Protein AF-A0A7J7DVL4-F1 (afdb_monomer)

InterPro domains:
  IPR050452 Metacaspase [PTHR48104] (16-126)

Structure (mmCIF, N/CA/C/O backbone):
data_AF-A0A7J7DVL4-F1
#
_entry.id   AF-A0A7J7DVL4-F1
#
loop_
_atom_site.group_PDB
_atom_site.id
_atom_site.type_symbol
_atom_site.label_atom_id
_atom_site.label_alt_id
_atom_site.label_comp_id
_atom_site.label_asym_id
_atom_site.label_entity_id
_atom_site.label_seq_id
_atom_site.pdbx_PDB_ins_code
_atom_site.Cartn_x
_atom_site.Cartn_y
_atom_site.Cartn_z
_atom_site.occupancy
_atom_site.B_iso_or_equiv
_atom_site.auth_seq_id
_atom_site.auth_comp_id
_atom_site.auth_asym_id
_atom_site.auth_atom_id
_atom_site.pdbx_PDB_model_num
ATOM 1 N N . MET A 1 1 ? 26.834 -5.535 -7.656 1.00 51.41 1 MET A N 1
ATOM 2 C CA . MET A 1 1 ? 27.498 -4.382 -8.316 1.00 51.41 1 MET A CA 1
ATOM 3 C C . MET A 1 1 ? 28.108 -4.717 -9.687 1.00 51.41 1 MET A C 1
ATOM 5 O O . MET A 1 1 ? 28.722 -3.837 -10.273 1.00 51.41 1 MET A O 1
ATOM 9 N N . GLN A 1 2 ? 27.963 -5.938 -10.223 1.00 58.03 2 GLN A N 1
ATOM 10 C CA . GLN A 1 2 ? 28.553 -6.296 -11.524 1.00 58.03 2 GLN A CA 1
ATOM 11 C C . GLN A 1 2 ? 27.709 -5.787 -12.709 1.00 58.03 2 GLN A C 1
ATOM 13 O O . GLN A 1 2 ? 28.266 -5.184 -13.613 1.00 58.03 2 GLN A O 1
ATOM 18 N N . HIS A 1 3 ? 26.380 -5.870 -12.601 1.00 52.59 3 HIS A N 1
ATOM 19 C CA . HIS A 1 3 ? 25.396 -5.450 -13.616 1.00 52.59 3 HIS A CA 1
ATOM 20 C C . HIS A 1 3 ? 25.418 -3.963 -14.019 1.00 52.59 3 HIS A C 1
ATOM 22 O O . HIS A 1 3 ? 24.944 -3.601 -15.085 1.00 52.59 3 HIS A O 1
ATOM 28 N N . LEU A 1 4 ? 25.943 -3.069 -13.171 1.00 57.97 4 LEU A N 1
ATOM 29 C CA . LEU A 1 4 ? 25.938 -1.624 -13.450 1.00 57.97 4 LEU A CA 1
ATOM 30 C C . LEU A 1 4 ? 27.107 -1.174 -14.340 1.00 57.97 4 LEU A C 1
ATOM 32 O O . LEU A 1 4 ? 27.091 -0.047 -14.825 1.00 57.97 4 LEU A O 1
ATOM 36 N N . ARG A 1 5 ? 28.130 -2.020 -14.539 1.00 60.25 5 ARG A N 1
ATOM 37 C CA . ARG A 1 5 ? 29.296 -1.675 -15.374 1.00 60.25 5 ARG A CA 1
ATOM 38 C C . ARG A 1 5 ? 28.949 -1.652 -16.862 1.00 60.25 5 ARG A C 1
ATOM 40 O O . ARG A 1 5 ? 29.523 -0.853 -17.591 1.00 60.25 5 ARG A O 1
ATOM 47 N N . ASP A 1 6 ? 27.963 -2.448 -17.260 1.00 59.56 6 ASP A N 1
ATOM 48 C CA . ASP A 1 6 ? 27.562 -2.643 -18.656 1.00 59.56 6 ASP A CA 1
ATOM 49 C C . ASP A 1 6 ? 26.717 -1.475 -19.204 1.00 59.56 6 ASP A C 1
ATOM 51 O O . ASP A 1 6 ? 26.459 -1.398 -20.397 1.00 59.56 6 ASP A O 1
ATOM 55 N N . ILE A 1 7 ? 26.321 -0.517 -18.353 1.00 62.56 7 ILE A N 1
ATOM 56 C CA . ILE A 1 7 ? 25.514 0.653 -18.748 1.00 62.56 7 ILE A CA 1
ATOM 57 C C . ILE A 1 7 ? 26.317 1.635 -19.618 1.00 62.56 7 ILE A C 1
ATOM 59 O O . ILE A 1 7 ? 25.741 2.325 -20.457 1.00 62.56 7 ILE A O 1
ATOM 63 N N . HIS A 1 8 ? 27.641 1.707 -19.440 1.00 61.03 8 HIS A N 1
ATOM 64 C CA . HIS A 1 8 ? 28.488 2.662 -20.164 1.00 61.03 8 HIS A CA 1
ATOM 65 C C . HIS A 1 8 ? 28.702 2.315 -21.644 1.00 61.03 8 HIS A C 1
ATOM 67 O O . HIS A 1 8 ? 29.002 3.218 -22.423 1.00 61.03 8 HIS A O 1
ATOM 73 N N . ASP A 1 9 ? 28.513 1.051 -22.030 1.00 61.00 9 ASP A N 1
ATOM 74 C CA . ASP A 1 9 ? 28.728 0.567 -23.400 1.00 61.00 9 ASP A CA 1
ATOM 75 C C . ASP A 1 9 ? 27.433 0.526 -24.233 1.00 61.00 9 ASP A C 1
ATOM 77 O O . ASP A 1 9 ? 27.435 0.057 -25.373 1.00 61.00 9 ASP A O 1
ATOM 81 N N . ILE A 1 10 ? 26.316 1.025 -23.690 1.00 61.03 10 ILE A N 1
ATOM 82 C CA . ILE A 1 10 ? 25.023 1.029 -24.379 1.00 61.03 10 ILE A CA 1
ATOM 83 C C . ILE A 1 10 ? 24.953 2.267 -25.282 1.00 61.03 10 ILE A C 1
ATOM 85 O O . ILE A 1 10 ? 24.947 3.392 -24.772 1.00 61.03 10 ILE A O 1
ATOM 89 N N . PRO A 1 11 ? 24.909 2.105 -26.619 1.00 57.47 11 PRO A N 1
ATOM 90 C CA . PRO A 1 11 ? 24.837 3.236 -27.531 1.00 57.47 11 PRO A CA 1
ATOM 91 C C . PRO A 1 11 ? 23.576 4.067 -27.267 1.00 57.47 11 PRO A C 1
ATOM 93 O O . PRO A 1 11 ? 22.480 3.537 -27.085 1.00 57.47 11 PRO A O 1
ATOM 96 N N . HIS A 1 12 ? 23.751 5.389 -27.247 1.00 58.06 12 HIS A N 1
ATOM 97 C CA . HIS A 1 12 ? 22.689 6.372 -27.043 1.00 58.06 12 HIS A CA 1
ATOM 98 C C . HIS A 1 12 ? 21.858 6.514 -28.332 1.00 58.06 12 HIS A C 1
ATOM 100 O O . HIS A 1 12 ? 21.975 7.497 -29.054 1.00 58.06 12 HIS A O 1
ATOM 106 N N . ASP A 1 13 ? 21.091 5.478 -28.669 1.00 58.50 13 ASP A N 1
ATOM 107 C CA . ASP A 1 13 ? 20.065 5.513 -29.715 1.00 58.50 13 ASP A CA 1
ATOM 108 C C . ASP A 1 13 ? 18.684 5.599 -29.041 1.00 58.50 13 ASP A C 1
ATOM 110 O O . ASP A 1 13 ? 18.382 4.848 -28.108 1.00 58.50 13 ASP A O 1
ATOM 114 N N . ASP A 1 14 ? 17.850 6.525 -29.519 1.00 52.56 14 ASP A N 1
ATOM 115 C CA . ASP A 1 14 ? 16.503 6.866 -29.036 1.00 52.56 14 ASP A CA 1
ATOM 116 C C . ASP A 1 14 ? 15.485 5.702 -29.092 1.00 52.56 14 ASP A C 1
ATOM 118 O O . ASP A 1 14 ? 14.324 5.857 -28.708 1.00 52.56 14 ASP A O 1
ATOM 122 N N . THR A 1 15 ? 15.884 4.518 -29.561 1.00 51.06 15 THR A N 1
ATOM 123 C CA . THR A 1 15 ? 14.990 3.374 -29.809 1.00 51.06 15 THR A CA 1
ATOM 124 C C . THR A 1 15 ? 15.015 2.270 -28.747 1.00 51.06 15 THR A C 1
ATOM 126 O O . THR A 1 15 ? 14.229 1.317 -28.827 1.00 51.06 15 THR A O 1
ATOM 129 N N . HIS A 1 16 ? 15.832 2.379 -27.697 1.00 58.84 16 HIS A N 1
ATOM 130 C CA . HIS A 1 16 ? 15.823 1.388 -26.618 1.00 58.84 16 HIS A CA 1
ATOM 131 C C . HIS A 1 16 ? 14.702 1.649 -25.600 1.00 58.84 16 HIS A C 1
ATOM 133 O O . HIS A 1 16 ? 14.860 2.353 -24.606 1.00 58.84 16 HIS A O 1
ATOM 139 N N . HIS A 1 17 ? 13.550 1.013 -25.836 1.00 77.69 17 HIS A N 1
ATOM 140 C CA . HIS A 1 17 ? 12.473 0.868 -24.854 1.00 77.69 17 HIS A CA 1
ATOM 141 C C . HIS A 1 17 ? 13.053 0.391 -23.509 1.00 77.69 17 HIS A C 1
ATOM 143 O O . HIS A 1 17 ? 13.774 -0.606 -23.480 1.00 77.69 17 HIS A O 1
ATOM 149 N N . ILE A 1 18 ? 12.718 1.063 -22.398 1.00 83.06 18 ILE A N 1
ATOM 150 C CA . ILE A 1 18 ? 13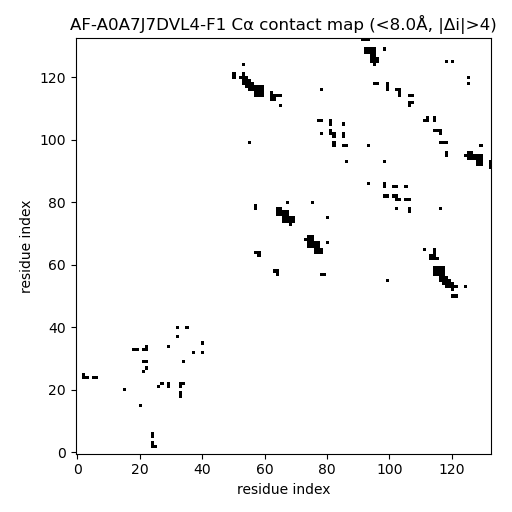.262 0.797 -21.047 1.00 83.06 18 ILE A CA 1
ATOM 151 C C . ILE A 1 18 ? 13.260 -0.693 -20.664 1.00 83.06 18 ILE A C 1
ATOM 153 O O . ILE A 1 18 ? 14.173 -1.164 -19.995 1.00 83.06 18 ILE A O 1
ATOM 157 N N . GLY A 1 19 ? 12.282 -1.464 -21.150 1.00 83.38 19 GLY A N 1
ATOM 158 C CA . GLY A 1 19 ? 12.239 -2.917 -20.963 1.00 83.38 19 GLY A CA 1
ATOM 159 C C . GLY A 1 19 ? 13.477 -3.651 -21.496 1.00 83.38 19 GLY A C 1
ATOM 160 O O . GLY A 1 19 ? 14.020 -4.494 -20.794 1.00 83.38 19 GLY A O 1
ATOM 161 N N . ASN A 1 20 ? 13.977 -3.289 -22.681 1.00 82.56 20 ASN A N 1
ATOM 162 C CA . ASN A 1 20 ? 15.160 -3.920 -23.280 1.00 82.56 20 ASN A CA 1
ATOM 163 C C . ASN A 1 20 ? 16.429 -3.603 -22.483 1.00 82.56 20 ASN A C 1
ATOM 165 O O . ASN A 1 20 ? 17.282 -4.470 -22.306 1.00 82.56 20 ASN A O 1
ATOM 169 N N . LEU A 1 21 ? 16.527 -2.376 -21.962 1.00 84.75 21 LEU A N 1
ATOM 170 C CA . LEU A 1 21 ? 17.628 -1.972 -21.093 1.00 84.75 21 LEU A CA 1
ATOM 171 C C . LEU A 1 21 ? 17.630 -2.780 -19.790 1.00 84.75 21 LEU A C 1
ATOM 173 O O . LEU A 1 21 ? 18.671 -3.281 -19.375 1.00 84.75 21 LEU A O 1
ATOM 177 N N . LEU A 1 22 ? 16.461 -2.950 -19.166 1.00 87.50 22 LEU A N 1
ATOM 178 C CA . LEU A 1 22 ? 16.329 -3.754 -17.950 1.00 87.50 22 LEU A CA 1
ATOM 179 C C . LEU A 1 22 ? 16.727 -5.216 -18.194 1.00 87.50 22 LEU A C 1
ATOM 181 O O . LEU A 1 22 ? 17.436 -5.792 -17.374 1.00 87.50 22 LEU A O 1
ATOM 185 N N . VAL A 1 23 ? 16.331 -5.801 -19.328 1.00 87.50 23 VAL A N 1
ATOM 186 C CA . VAL A 1 23 ? 16.741 -7.165 -19.704 1.00 87.50 23 VAL A CA 1
ATOM 187 C C . VAL A 1 23 ? 18.256 -7.252 -19.892 1.00 87.50 23 VAL A C 1
ATOM 189 O O . VAL A 1 23 ? 18.869 -8.197 -19.409 1.00 87.50 23 VAL A O 1
ATOM 192 N N . HIS A 1 24 ? 18.878 -6.267 -20.543 1.00 84.62 24 HIS A N 1
ATOM 193 C CA . HIS A 1 24 ? 20.327 -6.251 -20.742 1.00 84.62 24 HIS A CA 1
ATOM 194 C C . HIS A 1 24 ? 21.100 -6.176 -19.416 1.00 84.62 24 HIS A C 1
ATOM 196 O O . HIS A 1 24 ? 22.014 -6.964 -19.194 1.00 84.62 24 HIS A O 1
ATOM 202 N N . VAL A 1 25 ? 20.706 -5.265 -18.519 1.00 86.38 25 VAL A N 1
ATOM 203 C CA . VAL A 1 25 ? 21.388 -5.041 -17.232 1.00 86.38 25 VAL A CA 1
ATOM 204 C C . VAL A 1 25 ? 21.193 -6.220 -16.275 1.00 86.38 25 VAL A C 1
ATOM 206 O O . VAL A 1 25 ? 22.147 -6.684 -15.650 1.00 86.38 25 VAL A O 1
ATOM 209 N N . PHE A 1 26 ? 19.958 -6.707 -16.133 1.00 87.38 26 PHE A N 1
ATOM 210 C CA . PHE A 1 26 ? 19.615 -7.704 -15.113 1.00 87.38 26 PHE A CA 1
ATOM 211 C C . PHE A 1 26 ? 19.624 -9.149 -15.627 1.00 87.38 26 PHE A C 1
ATOM 213 O O . PHE A 1 26 ? 19.609 -10.072 -14.812 1.00 87.38 26 PHE A O 1
ATOM 220 N N . GLY A 1 27 ? 19.679 -9.370 -16.943 1.00 87.81 27 GLY A N 1
ATOM 221 C CA . GLY A 1 27 ? 19.702 -10.703 -17.542 1.00 87.81 27 GLY A CA 1
ATOM 222 C C . GLY A 1 27 ? 18.521 -11.559 -17.081 1.00 87.81 27 GLY A C 1
ATOM 223 O O . GLY A 1 27 ? 17.373 -11.125 -17.117 1.00 87.81 27 GLY A O 1
ATOM 224 N N . GLU A 1 28 ? 18.806 -12.768 -16.595 1.00 89.44 28 GLU A N 1
ATOM 225 C CA . GLU A 1 28 ? 17.800 -13.704 -16.065 1.00 89.44 28 GLU A CA 1
ATOM 226 C C . GLU A 1 28 ? 17.122 -13.243 -14.761 1.00 89.44 28 GLU A C 1
ATOM 228 O O . GLU A 1 28 ? 16.110 -13.811 -14.361 1.00 89.44 28 GLU A O 1
ATOM 233 N N . HIS A 1 29 ? 17.648 -12.206 -14.100 1.00 90.19 29 HIS A N 1
ATOM 234 C CA . HIS A 1 29 ? 17.081 -11.647 -12.867 1.00 90.19 29 HIS A CA 1
ATOM 235 C C . HIS A 1 29 ? 16.090 -10.504 -13.116 1.00 90.19 29 HIS A C 1
ATOM 237 O O . HIS A 1 29 ? 15.554 -9.928 -12.167 1.00 90.19 29 HIS A O 1
ATOM 243 N N . VAL A 1 30 ? 15.858 -10.136 -14.378 1.00 91.19 30 VAL A N 1
ATOM 244 C CA . VAL A 1 30 ? 14.844 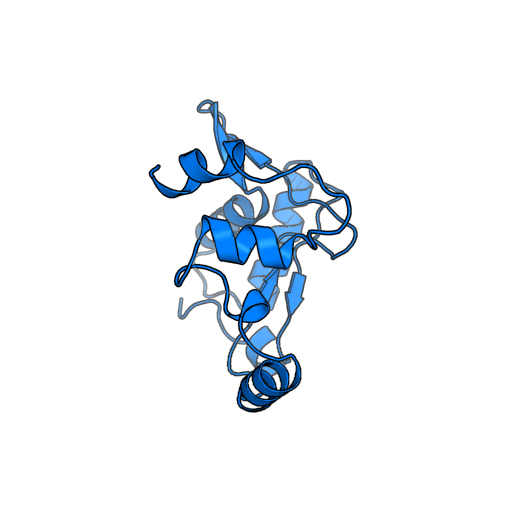-9.143 -14.731 1.00 91.19 30 VAL A CA 1
ATOM 245 C C . VAL A 1 30 ? 13.439 -9.686 -14.433 1.00 91.19 30 VAL A C 1
ATOM 247 O O . VAL A 1 30 ? 13.188 -10.887 -14.507 1.00 91.19 30 VAL A O 1
ATOM 250 N N . SER A 1 31 ? 12.491 -8.801 -14.112 1.00 89.75 31 SER A N 1
ATOM 251 C CA . SER A 1 31 ? 11.092 -9.206 -13.936 1.00 89.75 31 SER A CA 1
ATOM 252 C C . SER A 1 31 ? 10.564 -9.912 -15.188 1.00 89.75 31 SER A C 1
ATOM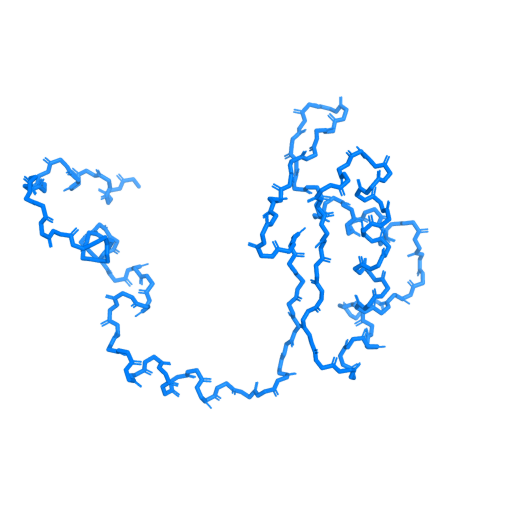 254 O O . SER A 1 31 ? 10.739 -9.412 -16.300 1.00 89.75 31 SER A O 1
ATOM 256 N N . GLU A 1 32 ? 9.827 -11.011 -14.990 1.00 88.94 32 GLU A N 1
ATOM 257 C CA . GLU A 1 32 ? 9.177 -11.765 -16.071 1.00 88.94 32 GLU A CA 1
ATOM 258 C C . G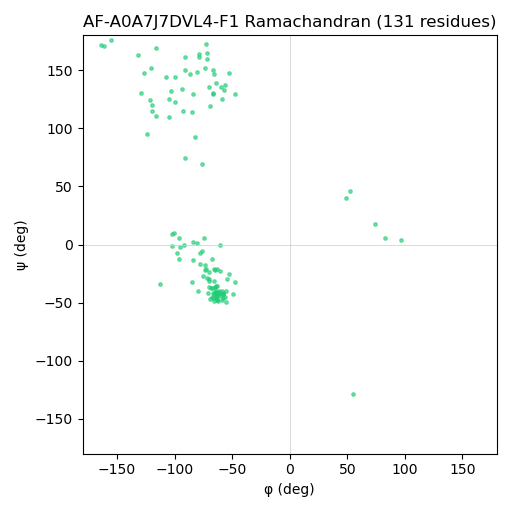LU A 1 32 ? 8.296 -10.889 -16.977 1.00 88.94 32 GLU A C 1
ATOM 260 O O . GLU A 1 32 ? 8.119 -11.192 -18.154 1.00 88.94 32 GLU A O 1
ATOM 265 N N . LYS A 1 33 ? 7.792 -9.755 -16.467 1.00 87.56 33 LYS A N 1
ATOM 266 C CA . LYS A 1 33 ? 7.045 -8.758 -17.249 1.00 87.56 33 LYS A CA 1
ATOM 267 C C . LYS A 1 33 ? 7.812 -8.270 -18.486 1.00 87.56 33 LYS A C 1
ATOM 269 O O . LYS A 1 33 ? 7.188 -7.851 -19.457 1.00 87.56 33 LYS A O 1
ATOM 274 N N . PHE A 1 34 ? 9.142 -8.261 -18.427 1.00 86.69 34 PHE A N 1
ATOM 275 C CA . PHE A 1 34 ? 10.001 -7.765 -19.501 1.00 86.69 34 PHE A CA 1
ATOM 276 C C . PHE A 1 34 ? 10.549 -8.876 -20.405 1.00 86.69 34 PHE A C 1
ATOM 278 O O . PHE A 1 34 ? 11.160 -8.557 -21.421 1.00 86.69 34 PHE A O 1
ATOM 285 N N . THR A 1 35 ? 10.331 -10.151 -20.066 1.00 84.44 35 THR A N 1
ATOM 286 C CA . THR A 1 35 ? 10.812 -11.303 -20.851 1.00 84.44 35 THR A CA 1
ATOM 287 C C . THR A 1 35 ? 9.686 -12.107 -21.486 1.00 84.44 35 THR A C 1
ATOM 289 O O . THR A 1 35 ? 9.863 -12.614 -22.591 1.00 84.44 35 THR A O 1
ATOM 292 N N . LEU A 1 36 ? 8.533 -12.217 -20.824 1.00 80.94 36 LEU A N 1
ATOM 293 C CA . LEU A 1 36 ? 7.387 -12.968 -21.327 1.00 80.94 36 LEU A CA 1
ATOM 294 C C . LEU A 1 36 ? 6.583 -12.167 -22.348 1.00 80.94 36 LEU A C 1
ATOM 296 O O . LEU A 1 36 ? 6.427 -10.945 -22.245 1.00 80.94 36 LEU A O 1
ATOM 300 N N . ALA A 1 37 ? 5.988 -12.878 -23.304 1.00 83.44 37 ALA A N 1
ATOM 301 C CA . ALA A 1 37 ? 4.992 -12.274 -24.174 1.00 83.44 37 ALA A CA 1
ATOM 302 C C . ALA A 1 37 ? 3.749 -11.888 -23.353 1.00 83.44 37 ALA A C 1
ATOM 304 O O . ALA A 1 37 ? 3.348 -12.595 -22.428 1.00 83.44 37 ALA A O 1
ATOM 305 N N . ARG A 1 38 ? 3.077 -10.790 -23.729 1.00 78.19 38 ARG A N 1
ATOM 306 C CA . ARG A 1 38 ? 1.859 -10.305 -23.046 1.00 78.19 38 ARG A CA 1
ATOM 307 C C . ARG A 1 38 ? 0.822 -11.419 -22.832 1.00 78.19 38 ARG A C 1
ATOM 309 O O . ARG A 1 38 ? 0.265 -11.532 -21.751 1.00 78.19 38 ARG A O 1
ATOM 316 N N . GLN A 1 39 ? 0.618 -12.267 -23.839 1.00 77.81 39 GLN A N 1
ATOM 317 C CA . GLN A 1 39 ? -0.344 -13.374 -23.801 1.00 77.81 39 GLN A CA 1
ATOM 318 C C . GLN A 1 39 ? 0.012 -14.445 -22.759 1.00 77.81 39 GLN A C 1
ATOM 320 O O . GLN A 1 39 ? -0.877 -15.007 -22.119 1.00 77.81 39 GLN A O 1
ATOM 325 N N . GLU A 1 40 ? 1.302 -14.722 -22.569 1.00 85.31 40 GLU A N 1
ATOM 326 C CA . GLU A 1 40 ? 1.783 -15.671 -21.561 1.00 85.31 40 GLU A CA 1
ATOM 327 C C . GLU A 1 40 ? 1.597 -15.096 -20.156 1.00 85.31 40 GLU A C 1
ATOM 329 O O . GLU A 1 40 ? 1.135 -15.797 -19.256 1.00 85.31 40 GLU A O 1
ATOM 334 N N . LEU A 1 41 ? 1.885 -13.801 -19.984 1.00 83.44 41 LEU A N 1
ATOM 335 C CA . LEU A 1 41 ? 1.667 -13.098 -18.723 1.00 83.44 41 LEU A CA 1
ATOM 336 C C . LEU A 1 41 ? 0.178 -13.054 -18.352 1.00 83.44 41 LEU A C 1
ATOM 338 O O . LEU A 1 41 ? -0.179 -13.384 -17.224 1.00 83.44 41 LEU A O 1
ATOM 342 N N . ASP A 1 42 ? -0.691 -12.710 -19.305 1.00 82.81 42 ASP A N 1
ATOM 343 C CA . ASP A 1 42 ? -2.140 -12.677 -19.094 1.00 82.81 42 ASP A CA 1
ATOM 344 C C . ASP A 1 42 ? -2.671 -14.074 -18.725 1.00 82.81 42 ASP A C 1
ATOM 346 O O . ASP A 1 42 ? -3.486 -14.206 -17.813 1.00 82.81 42 ASP A O 1
ATOM 350 N N . SER A 1 43 ? -2.151 -15.131 -19.363 1.00 86.06 43 SER A N 1
ATOM 351 C CA . SER A 1 43 ? -2.499 -16.520 -19.034 1.00 86.06 43 SER A CA 1
ATOM 352 C C . SER A 1 43 ? -2.070 -16.903 -17.613 1.00 86.06 43 SER A C 1
ATOM 354 O O . SER A 1 43 ? -2.833 -17.559 -16.907 1.00 86.06 43 SER A O 1
ATOM 356 N N . LYS A 1 44 ? -0.881 -16.474 -17.160 1.00 82.81 44 LYS A N 1
ATOM 357 C CA . LYS A 1 44 ? -0.428 -16.681 -15.772 1.00 82.81 44 LYS A CA 1
ATOM 358 C C . LYS A 1 44 ? -1.306 -15.933 -14.767 1.00 82.81 44 LYS A C 1
ATOM 360 O O . LYS A 1 44 ? -1.653 -16.494 -13.734 1.00 82.81 44 LYS A O 1
ATOM 365 N N . ILE A 1 45 ? -1.691 -14.692 -15.066 1.00 79.88 45 ILE A N 1
ATOM 366 C CA . ILE A 1 45 ? -2.563 -13.896 -14.189 1.00 79.88 45 ILE A CA 1
ATOM 367 C C . ILE A 1 45 ? -3.953 -14.535 -14.085 1.00 79.88 45 ILE A C 1
ATOM 369 O O . ILE A 1 45 ? -4.500 -14.617 -12.993 1.00 79.88 45 ILE A O 1
ATOM 373 N N . GLN A 1 46 ? -4.502 -15.048 -15.188 1.00 78.94 46 GLN A N 1
ATOM 374 C CA . GLN A 1 46 ? -5.796 -15.746 -15.192 1.00 78.94 46 GLN A CA 1
ATOM 375 C C . GLN A 1 46 ? -5.789 -17.064 -14.403 1.00 78.94 46 GLN A C 1
ATOM 377 O O . GLN A 1 46 ? -6.851 -17.538 -14.009 1.00 78.94 46 GLN A O 1
ATOM 382 N N . GLN A 1 47 ? -4.617 -17.663 -14.174 1.00 80.56 47 GLN A N 1
ATOM 383 C CA . GLN A 1 47 ? -4.479 -18.849 -13.323 1.00 80.56 47 GLN A CA 1
ATOM 384 C C . GLN A 1 47 ? -4.505 -18.516 -11.827 1.00 80.56 47 GLN A C 1
ATOM 386 O O . GLN A 1 47 ? -4.718 -19.423 -11.020 1.00 80.56 47 GLN A O 1
ATOM 391 N N . LEU A 1 48 ? -4.296 -17.252 -11.443 1.00 74.88 48 LEU A N 1
ATOM 392 C CA . LEU A 1 48 ? -4.444 -16.833 -10.053 1.00 74.88 48 LEU A CA 1
ATOM 393 C C . LEU A 1 48 ? -5.916 -16.941 -9.668 1.00 74.88 48 LEU A C 1
ATOM 395 O O . LEU A 1 48 ? -6.797 -16.433 -10.367 1.00 74.88 48 LEU A O 1
ATOM 399 N N . LYS A 1 49 ? -6.195 -17.602 -8.545 1.00 70.50 49 LYS A N 1
ATOM 400 C CA . LYS A 1 49 ? -7.555 -17.611 -8.023 1.00 70.50 49 LYS A CA 1
ATOM 401 C C . LYS A 1 49 ? -7.889 -16.226 -7.496 1.00 70.50 49 LYS A C 1
ATOM 403 O O . LYS A 1 49 ? -7.100 -15.601 -6.787 1.00 70.50 49 LYS A O 1
ATOM 408 N N . ILE A 1 50 ? -9.085 -15.777 -7.846 1.00 68.81 50 ILE A N 1
ATOM 409 C CA . ILE A 1 50 ? -9.691 -14.592 -7.253 1.00 68.81 50 ILE A CA 1
ATOM 410 C C . ILE A 1 50 ? -9.748 -14.827 -5.733 1.00 68.81 50 ILE A C 1
ATOM 412 O O . ILE A 1 50 ? -10.121 -15.913 -5.293 1.00 68.81 50 ILE A O 1
ATOM 416 N N . ASP A 1 51 ? -9.327 -13.821 -4.968 1.00 71.88 51 ASP A N 1
ATOM 417 C CA . ASP A 1 51 ? -9.422 -13.745 -3.504 1.00 71.88 51 ASP A CA 1
ATOM 418 C C . ASP A 1 51 ? -8.468 -14.603 -2.646 1.00 71.88 51 ASP A C 1
ATOM 420 O O . ASP A 1 51 ? -8.676 -14.721 -1.439 1.00 71.88 51 ASP A O 1
ATOM 424 N N . GLU A 1 52 ? -7.361 -15.122 -3.191 1.00 80.56 52 GLU A N 1
ATOM 425 C CA . GLU A 1 52 ? -6.303 -15.760 -2.371 1.00 80.56 52 GLU A CA 1
ATOM 426 C C . GLU A 1 52 ? -5.430 -14.761 -1.575 1.00 80.56 52 GLU A C 1
ATOM 428 O O . GLU A 1 52 ? -4.462 -15.154 -0.923 1.00 80.56 52 GLU A O 1
ATOM 433 N N . GLY A 1 53 ? -5.751 -13.465 -1.591 1.00 88.56 53 GLY A N 1
ATOM 434 C CA . GLY A 1 53 ? -4.989 -12.468 -0.848 1.00 88.56 53 GLY A CA 1
ATOM 435 C C . GLY A 1 53 ? -5.703 -11.135 -0.668 1.00 88.56 53 GLY A C 1
ATOM 436 O O . GLY A 1 53 ? -6.752 -10.867 -1.252 1.00 88.56 53 GLY A O 1
ATOM 437 N N . ILE A 1 54 ? -5.080 -10.289 0.148 1.00 94.06 54 ILE A N 1
ATOM 438 C CA . ILE A 1 54 ? -5.457 -8.892 0.365 1.00 94.06 54 ILE A CA 1
ATOM 439 C C . ILE A 1 54 ? -4.283 -7.991 -0.011 1.00 94.06 54 ILE A C 1
ATOM 441 O O . ILE A 1 54 ? -3.123 -8.386 0.120 1.00 94.06 54 ILE A O 1
ATOM 445 N N . LEU A 1 55 ? -4.571 -6.764 -0.436 1.00 95.62 55 LEU A N 1
ATOM 446 C CA . LEU A 1 55 ? -3.562 -5.735 -0.664 1.00 95.62 55 LEU A CA 1
ATOM 447 C C . LEU A 1 55 ? -3.856 -4.522 0.210 1.00 95.62 55 LEU A C 1
ATOM 449 O O . LEU A 1 55 ? -4.926 -3.923 0.124 1.00 95.62 55 LEU A O 1
ATOM 453 N N . LEU A 1 56 ? -2.868 -4.139 1.014 1.00 97.81 56 LEU A N 1
ATOM 454 C CA . LEU A 1 56 ? -2.853 -2.879 1.743 1.00 97.81 56 LEU A CA 1
ATOM 455 C C . LEU A 1 56 ? -1.878 -1.933 1.032 1.00 97.81 56 LEU A C 1
ATOM 457 O O . LEU A 1 56 ? -0.670 -2.164 1.064 1.00 97.81 56 LEU A O 1
ATOM 461 N N . SER A 1 57 ? -2.378 -0.888 0.369 1.00 97.75 57 SER A N 1
ATOM 462 C CA . SER A 1 57 ? -1.524 0.143 -0.243 1.00 97.75 57 SER A CA 1
ATOM 463 C C . SER A 1 57 ? -1.267 1.293 0.725 1.00 97.75 57 SER A C 1
ATOM 465 O O . SER A 1 57 ? -2.119 1.620 1.549 1.00 97.75 57 SER A O 1
ATOM 467 N N . GLY A 1 58 ? -0.105 1.942 0.599 1.00 97.56 58 GLY A N 1
ATOM 468 C CA . GLY A 1 58 ? 0.271 3.080 1.444 1.00 97.56 58 GLY A CA 1
ATOM 469 C C . GLY A 1 58 ? -0.522 4.361 1.187 1.00 97.56 58 GLY A C 1
ATOM 470 O O . GLY A 1 58 ? -0.629 5.186 2.089 1.00 97.56 58 GLY A O 1
ATOM 471 N N . CYS A 1 59 ? -1.092 4.519 -0.005 1.00 97.44 59 CYS A N 1
ATOM 472 C CA . CYS A 1 59 ? -1.849 5.696 -0.430 1.00 97.44 59 CYS A CA 1
ATOM 473 C C . CYS A 1 59 ? -2.842 5.335 -1.552 1.00 97.44 59 CYS A C 1
ATOM 475 O O . CYS A 1 59 ? -2.857 4.184 -2.023 1.00 97.44 59 CYS A O 1
ATOM 477 N N . GLN A 1 60 ? -3.662 6.300 -1.976 1.00 96.44 60 GLN A N 1
ATOM 478 C CA . GLN A 1 60 ? -4.441 6.195 -3.213 1.00 96.44 60 GLN A CA 1
ATOM 479 C C . GLN A 1 60 ? -3.537 6.321 -4.447 1.00 96.44 60 GLN A C 1
ATOM 481 O O . GLN A 1 60 ? -2.372 6.707 -4.361 1.00 96.44 60 GLN A O 1
ATOM 486 N N . ALA A 1 61 ? -4.066 5.942 -5.612 1.00 95.31 61 ALA A N 1
ATOM 487 C CA . ALA A 1 61 ? -3.297 5.884 -6.858 1.00 95.31 61 ALA A CA 1
ATOM 488 C C . ALA A 1 61 ? -2.797 7.258 -7.347 1.00 95.31 61 ALA A C 1
ATOM 490 O O . ALA A 1 61 ? -1.856 7.317 -8.134 1.00 95.31 61 ALA A O 1
ATOM 491 N N . ASP A 1 62 ? -3.435 8.339 -6.905 1.00 96.69 62 ASP A N 1
ATOM 492 C CA . ASP A 1 62 ? -3.137 9.737 -7.219 1.00 96.69 62 ASP A CA 1
ATOM 493 C C . ASP A 1 62 ? -2.386 10.472 -6.094 1.00 96.69 62 ASP A C 1
ATOM 495 O O . ASP A 1 62 ? -2.180 11.682 -6.172 1.00 96.69 62 ASP A O 1
ATOM 499 N N . GLU A 1 63 ? -1.940 9.740 -5.073 1.00 97.00 63 GLU A N 1
ATOM 500 C CA . GLU A 1 63 ? -1.251 10.263 -3.894 1.00 97.00 63 GLU A CA 1
ATOM 501 C C . GLU A 1 63 ? 0.183 9.737 -3.787 1.00 97.00 63 GLU A C 1
ATOM 503 O O . GLU A 1 63 ? 0.583 8.781 -4.457 1.00 97.00 63 GLU A O 1
ATOM 508 N N . PHE A 1 64 ? 0.955 10.336 -2.880 1.00 95.50 64 PHE A N 1
ATOM 509 C CA . PHE A 1 64 ? 2.293 9.877 -2.529 1.00 95.50 64 PHE A CA 1
ATOM 510 C C . PHE A 1 64 ? 2.296 9.238 -1.140 1.00 95.50 64 PHE A C 1
ATOM 512 O O . PHE A 1 64 ? 1.595 9.669 -0.228 1.00 95.50 64 PHE A O 1
ATOM 519 N N . SER A 1 65 ? 3.108 8.194 -0.972 1.00 96.56 65 SER A N 1
ATOM 520 C CA . SER A 1 65 ? 3.403 7.658 0.357 1.00 96.56 65 SER A CA 1
ATOM 521 C C . SER A 1 65 ? 4.530 8.463 0.995 1.00 96.56 65 SER A C 1
ATOM 523 O O . SER A 1 65 ? 5.581 8.637 0.380 1.00 96.56 65 SER A O 1
ATOM 525 N N . HIS A 1 66 ? 4.318 8.920 2.228 1.00 96.50 66 HIS A N 1
ATOM 526 C CA . HIS A 1 66 ? 5.279 9.730 2.966 1.00 96.50 66 HIS A CA 1
ATOM 527 C C . HIS A 1 66 ? 6.235 8.909 3.822 1.00 96.50 66 HIS A C 1
ATOM 529 O O . HIS A 1 66 ? 5.991 7.757 4.201 1.00 96.50 66 HIS A O 1
ATOM 535 N N . GLU A 1 67 ? 7.319 9.584 4.165 1.00 95.94 67 GLU A N 1
ATOM 536 C CA . GLU A 1 67 ? 8.316 9.192 5.142 1.00 95.94 67 GLU A CA 1
ATOM 537 C C . GLU A 1 67 ? 7.981 9.795 6.522 1.00 95.94 67 GLU A C 1
ATOM 539 O O . GLU A 1 67 ? 7.647 10.976 6.640 1.00 95.94 67 GLU A O 1
ATOM 544 N N . TYR A 1 68 ? 8.059 8.972 7.570 1.00 93.75 68 TYR A N 1
ATOM 545 C CA . TYR A 1 68 ? 7.958 9.364 8.972 1.00 93.75 68 TYR A CA 1
ATOM 546 C C . TYR A 1 68 ? 9.341 9.479 9.595 1.00 93.75 68 TYR A C 1
ATOM 548 O O . TYR A 1 68 ? 10.097 8.506 9.640 1.00 93.75 68 TYR A O 1
ATOM 556 N N . HIS A 1 69 ? 9.637 10.665 10.119 1.00 91.75 69 HIS A N 1
ATOM 557 C CA . HIS A 1 69 ? 10.872 10.945 10.834 1.00 91.75 69 HIS A CA 1
ATOM 558 C C . HIS A 1 69 ? 10.655 10.725 12.326 1.00 91.75 69 HIS A C 1
ATOM 560 O O . HIS A 1 69 ? 9.890 11.439 12.973 1.00 91.75 69 HIS A O 1
ATOM 566 N N . THR A 1 70 ? 11.339 9.735 12.879 1.00 87.06 70 THR A N 1
ATOM 567 C CA . THR A 1 70 ? 11.290 9.432 14.308 1.00 87.06 70 THR A CA 1
ATOM 568 C C . THR A 1 70 ? 12.180 10.396 15.096 1.00 87.06 70 THR A C 1
ATOM 570 O O . THR A 1 70 ? 13.118 11.009 14.579 1.00 87.06 70 THR A O 1
ATOM 573 N N . ASN A 1 71 ? 11.934 10.490 16.403 1.00 87.94 71 ASN A N 1
ATOM 574 C CA . ASN A 1 71 ? 12.703 11.366 17.295 1.00 87.94 71 ASN A CA 1
ATOM 575 C C . ASN A 1 71 ? 14.192 10.987 17.409 1.00 87.94 71 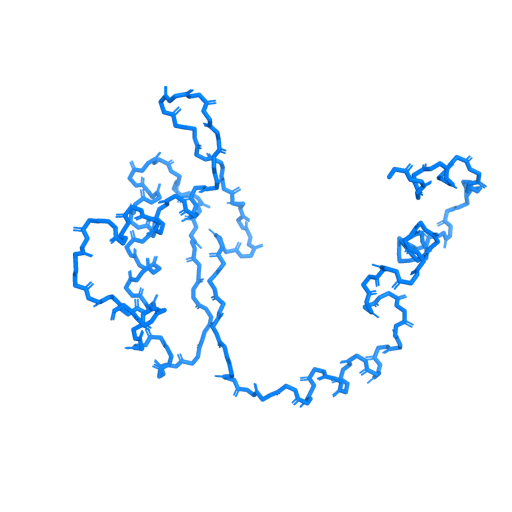ASN A C 1
ATOM 577 O O . ASN A 1 71 ? 15.004 11.822 17.799 1.00 87.94 71 ASN A O 1
ATOM 581 N N . ASP A 1 72 ? 14.554 9.741 17.093 1.00 90.75 72 ASP A N 1
ATOM 582 C CA . ASP A 1 72 ? 15.944 9.263 17.087 1.00 90.75 72 ASP A CA 1
ATOM 583 C C . ASP A 1 72 ? 16.697 9.581 15.780 1.00 90.75 72 ASP A C 1
ATOM 585 O O . ASP A 1 72 ? 17.870 9.234 15.642 1.00 90.75 72 ASP A O 1
ATOM 589 N N . GLY A 1 73 ? 16.045 10.273 14.838 1.00 88.25 73 GLY A N 1
ATOM 590 C CA . GLY A 1 73 ? 16.623 10.678 13.559 1.00 88.25 73 GLY A CA 1
ATOM 591 C C . GLY A 1 73 ? 16.585 9.598 12.478 1.00 88.25 73 GLY A C 1
ATOM 592 O O . GLY A 1 73 ? 17.138 9.819 11.399 1.00 88.25 73 GLY A O 1
ATOM 593 N N . SER A 1 74 ? 15.953 8.448 12.733 1.00 92.19 74 SER A N 1
ATOM 594 C CA . SER A 1 74 ? 15.668 7.467 11.687 1.00 92.19 74 SER A CA 1
ATOM 595 C C . SER A 1 74 ? 14.446 7.867 10.847 1.00 92.19 74 SER A C 1
ATOM 597 O O . SER A 1 74 ? 13.687 8.783 11.174 1.00 92.19 74 SER A O 1
ATOM 599 N N . CYS A 1 75 ? 14.309 7.226 9.687 1.00 93.31 75 CYS A N 1
ATOM 600 C CA . CYS A 1 75 ? 13.206 7.453 8.768 1.00 93.31 75 CYS A CA 1
ATOM 601 C C . CYS A 1 75 ? 12.574 6.113 8.394 1.00 93.31 75 CYS A C 1
ATOM 603 O O . CYS A 1 75 ? 13.278 5.164 8.036 1.00 93.31 75 CYS A O 1
ATOM 605 N N . VAL A 1 76 ? 11.252 6.031 8.498 1.00 95.50 76 VAL A N 1
ATOM 606 C CA . VAL A 1 76 ? 10.455 4.843 8.174 1.00 95.50 76 VAL A CA 1
ATOM 607 C C . VAL A 1 76 ? 9.275 5.235 7.289 1.00 95.50 76 VAL A C 1
ATOM 609 O O . VAL A 1 76 ? 8.905 6.398 7.223 1.00 95.50 76 VAL A O 1
ATOM 612 N N . GLY A 1 77 ? 8.635 4.287 6.606 1.00 96.81 77 GLY A N 1
ATOM 613 C CA . GLY A 1 77 ? 7.412 4.598 5.855 1.00 96.81 77 GLY A CA 1
ATOM 614 C C . GLY A 1 77 ? 6.263 4.979 6.796 1.00 96.81 77 GLY A C 1
ATOM 615 O O . GLY A 1 77 ? 5.973 4.228 7.729 1.00 96.81 77 GLY A O 1
ATOM 616 N N . ALA A 1 78 ? 5.572 6.093 6.534 1.00 97.38 78 ALA A N 1
ATOM 617 C CA . ALA A 1 78 ? 4.503 6.601 7.400 1.00 97.38 78 ALA A CA 1
ATOM 618 C C . ALA A 1 78 ? 3.360 5.590 7.588 1.00 97.38 78 ALA A C 1
ATOM 620 O O . ALA A 1 78 ? 2.885 5.386 8.704 1.00 97.38 78 ALA A O 1
ATOM 621 N N . PHE A 1 79 ? 2.968 4.881 6.523 1.00 98.19 79 PHE A N 1
ATOM 622 C CA . PHE A 1 79 ? 1.949 3.833 6.621 1.00 98.19 79 PHE A CA 1
ATOM 623 C C . PHE A 1 79 ? 2.422 2.624 7.435 1.00 98.19 79 PHE A C 1
ATOM 625 O O . PHE A 1 79 ? 1.703 2.161 8.317 1.00 98.19 79 PHE A O 1
ATOM 632 N N . SER A 1 80 ? 3.645 2.147 7.199 1.00 97.50 80 SER A N 1
ATOM 633 C CA . SER A 1 80 ? 4.212 1.018 7.947 1.00 97.50 80 SER A CA 1
ATOM 634 C C . SER A 1 80 ? 4.387 1.337 9.434 1.00 97.50 80 SER A C 1
ATOM 636 O O . SER A 1 80 ? 4.195 0.463 10.278 1.00 97.50 80 SER A O 1
ATOM 638 N N . TYR A 1 81 ? 4.737 2.583 9.763 1.00 96.38 81 TYR A N 1
ATOM 639 C CA . TYR A 1 81 ? 4.767 3.077 11.138 1.00 96.38 81 TYR A CA 1
ATOM 640 C C . TYR A 1 81 ? 3.363 3.111 11.749 1.00 96.38 81 TYR A C 1
ATOM 642 O O . TYR A 1 81 ? 3.148 2.569 12.830 1.00 96.38 81 TYR A O 1
ATOM 650 N N . ALA A 1 82 ? 2.385 3.671 11.033 1.00 97.19 82 ALA A N 1
ATOM 651 C CA . ALA A 1 82 ? 1.007 3.754 11.501 1.00 97.19 82 ALA A CA 1
ATOM 652 C C . ALA A 1 82 ? 0.391 2.376 11.785 1.00 97.19 82 ALA A C 1
ATOM 654 O O . ALA A 1 82 ? -0.242 2.211 12.824 1.00 97.19 82 ALA A O 1
ATOM 655 N N . VAL A 1 83 ? 0.613 1.381 10.916 1.00 97.00 83 VAL A N 1
ATOM 656 C CA . VAL A 1 83 ? 0.163 -0.001 11.156 1.00 97.00 83 VAL A CA 1
ATOM 657 C C . VAL A 1 83 ? 0.773 -0.548 12.445 1.00 97.00 83 VAL A C 1
ATOM 659 O O . VAL A 1 83 ? 0.040 -1.056 13.284 1.00 97.00 83 VAL A O 1
ATOM 662 N N . GLN A 1 84 ? 2.085 -0.400 12.650 1.00 95.50 84 GLN A N 1
ATOM 663 C CA . GLN A 1 84 ? 2.730 -0.875 13.879 1.00 95.50 84 GLN A CA 1
ATOM 664 C C . GLN A 1 84 ? 2.149 -0.221 15.134 1.00 95.50 84 GLN A C 1
ATOM 666 O O . GLN A 1 84 ? 1.865 -0.929 16.094 1.00 95.50 84 GLN A O 1
ATOM 671 N N . MET A 1 85 ? 1.926 1.096 15.117 1.00 95.44 85 MET A N 1
ATOM 672 C CA . MET A 1 85 ? 1.337 1.798 16.260 1.00 95.44 85 MET A CA 1
ATOM 673 C C . MET A 1 85 ? -0.088 1.319 16.551 1.00 95.44 85 MET A C 1
ATOM 675 O O . MET A 1 85 ? -0.411 1.045 17.698 1.00 95.44 85 MET A O 1
ATOM 679 N N . VAL A 1 86 ? -0.915 1.137 15.517 1.00 96.06 86 VAL A N 1
ATOM 680 C CA . VAL A 1 86 ? -2.282 0.610 15.667 1.00 96.06 86 VAL A CA 1
ATOM 681 C C . VAL A 1 86 ? -2.288 -0.770 16.325 1.00 96.06 86 VAL A C 1
ATOM 683 O O . VAL A 1 86 ? -3.109 -1.017 17.201 1.00 96.06 86 VAL A O 1
ATOM 686 N N . LEU A 1 87 ? -1.363 -1.652 15.938 1.00 94.88 87 LEU A N 1
ATOM 687 C CA . LEU A 1 87 ? -1.254 -2.995 16.519 1.00 94.88 87 LEU A CA 1
ATOM 688 C C . LEU A 1 87 ? -0.666 -3.005 17.938 1.00 94.88 87 LEU A C 1
ATOM 690 O O . LEU A 1 87 ? -0.836 -3.978 18.662 1.00 94.88 87 LEU A O 1
ATOM 694 N N . GLN A 1 88 ? 0.072 -1.964 18.324 1.00 93.50 88 GLN A N 1
ATOM 695 C CA . GLN A 1 88 ? 0.611 -1.816 19.679 1.00 93.50 88 GLN A CA 1
ATOM 696 C C . GLN A 1 88 ? -0.404 -1.186 20.639 1.00 93.50 88 GLN A C 1
ATOM 698 O O . GLN A 1 88 ? -0.389 -1.507 21.828 1.00 93.50 88 GLN A O 1
ATOM 703 N N . ASP A 1 89 ? -1.260 -0.296 20.132 1.00 90.00 89 ASP A N 1
ATOM 704 C CA . ASP A 1 89 ? -2.248 0.436 20.925 1.00 90.00 89 ASP A CA 1
ATOM 705 C C . ASP A 1 89 ? -3.454 -0.444 21.324 1.00 90.00 89 ASP A C 1
ATOM 707 O O . ASP A 1 89 ? -4.060 -0.196 22.370 1.00 90.00 89 ASP A O 1
ATOM 711 N N . ASP A 1 90 ? -3.790 -1.479 20.54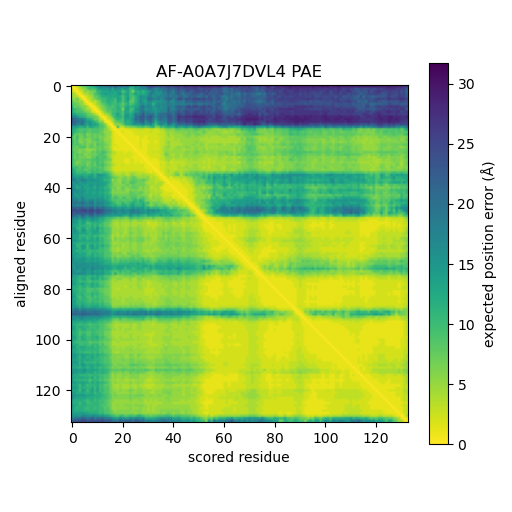1 1.00 79.00 90 ASP A N 1
ATOM 712 C CA . ASP A 1 90 ? -4.894 -2.411 20.824 1.00 79.00 90 ASP A CA 1
ATOM 713 C C . ASP A 1 90 ? -4.396 -3.865 20.965 1.00 79.00 90 ASP A C 1
ATOM 715 O O . ASP A 1 90 ? -3.918 -4.449 19.992 1.00 79.00 90 ASP A O 1
ATOM 719 N N . PRO A 1 91 ? -4.507 -4.489 22.154 1.00 78.19 91 PRO A N 1
ATOM 720 C CA . PRO A 1 91 ? -4.152 -5.894 22.347 1.00 78.19 91 PRO A CA 1
ATOM 721 C C . PRO A 1 91 ? -5.203 -6.875 21.795 1.00 78.19 91 PRO A C 1
ATOM 723 O O . PRO A 1 91 ? -4.994 -8.087 21.864 1.00 78.19 91 PRO A O 1
ATOM 726 N N . SER A 1 92 ? -6.349 -6.386 21.317 1.00 88.81 92 SER A N 1
ATOM 727 C CA . SER A 1 92 ? -7.424 -7.207 20.757 1.00 88.81 92 SER A CA 1
ATOM 728 C C . SER A 1 92 ? -7.188 -7.463 19.263 1.00 88.81 92 SER A C 1
ATOM 730 O O . SER A 1 92 ? -6.697 -6.572 18.571 1.00 88.81 92 SER A O 1
ATOM 732 N N . PRO A 1 93 ? -7.584 -8.633 18.726 1.00 94.00 93 PRO A N 1
ATOM 733 C CA . PRO A 1 93 ? -7.493 -8.892 17.293 1.00 94.00 93 PRO A CA 1
ATOM 734 C C . PRO A 1 93 ? -8.298 -7.876 16.475 1.00 94.00 93 PRO A C 1
ATOM 736 O O . PRO A 1 93 ? -9.503 -7.722 16.682 1.00 94.00 93 PRO A O 1
ATOM 739 N N . LEU A 1 94 ? -7.637 -7.224 15.519 1.00 97.19 94 LEU A N 1
ATOM 740 C CA . LEU A 1 94 ? -8.253 -6.270 14.597 1.00 97.19 94 LEU A CA 1
ATOM 741 C C . LEU A 1 94 ? -8.549 -6.929 13.251 1.00 97.19 94 LEU A C 1
ATOM 743 O O . LEU A 1 94 ? -7.769 -7.741 12.752 1.00 97.19 94 LEU A O 1
ATOM 747 N N . THR A 1 95 ? -9.651 -6.545 12.615 1.00 97.25 95 THR A N 1
ATOM 748 C CA . THR A 1 95 ? -9.934 -6.912 11.220 1.00 97.25 95 THR A CA 1
ATOM 749 C C . THR A 1 95 ? -9.025 -6.164 10.241 1.00 97.25 95 THR A C 1
ATOM 751 O O . THR A 1 95 ? -8.489 -5.093 10.544 1.00 97.25 95 THR A O 1
ATOM 754 N N . ASN A 1 96 ? -8.878 -6.683 9.018 1.00 97.31 96 ASN A N 1
ATOM 755 C CA . ASN A 1 96 ? -8.125 -6.009 7.952 1.00 97.31 96 ASN A CA 1
ATOM 756 C C . ASN A 1 96 ? -8.651 -4.583 7.689 1.00 97.31 96 ASN A C 1
ATOM 758 O O . ASN A 1 96 ? -7.871 -3.643 7.498 1.00 97.31 96 ASN A O 1
ATOM 762 N N . ARG A 1 97 ? -9.978 -4.406 7.725 1.00 98.00 97 ARG A N 1
ATOM 763 C CA . ARG A 1 97 ? -10.645 -3.104 7.589 1.00 98.00 97 ARG A CA 1
ATOM 764 C C . ARG A 1 97 ? -10.300 -2.152 8.733 1.00 98.00 97 ARG A C 1
ATOM 766 O O . ARG A 1 97 ? -10.029 -0.974 8.479 1.00 98.00 97 ARG A O 1
ATOM 773 N N . GLU A 1 98 ? -10.318 -2.635 9.971 1.00 97.81 98 GLU A N 1
ATOM 774 C CA . GLU A 1 98 ? -10.002 -1.826 11.153 1.00 97.81 98 GLU A CA 1
ATOM 775 C C . GLU A 1 98 ? -8.543 -1.380 11.152 1.00 97.81 98 GLU A C 1
ATOM 777 O O . GLU A 1 98 ? -8.285 -0.198 11.372 1.00 97.81 98 GLU A O 1
ATOM 782 N N . VAL A 1 99 ? -7.602 -2.262 10.794 1.00 97.81 99 VAL A N 1
ATOM 783 C CA . VAL A 1 99 ? -6.180 -1.899 10.674 1.00 97.81 99 VAL A CA 1
ATOM 784 C C . VAL A 1 99 ? -5.989 -0.725 9.713 1.00 97.81 99 VAL A C 1
ATOM 786 O O . VAL A 1 99 ? -5.361 0.271 10.074 1.00 97.81 99 VAL A O 1
ATOM 789 N N . VAL A 1 100 ? -6.571 -0.779 8.510 1.00 98.25 100 VAL A N 1
ATOM 790 C CA . VAL A 1 100 ? -6.435 0.309 7.522 1.00 98.25 100 VAL A CA 1
ATOM 791 C C . VAL A 1 100 ? -7.159 1.582 7.965 1.00 98.25 100 VAL A C 1
ATOM 793 O O . VAL A 1 100 ? -6.654 2.689 7.761 1.00 98.25 100 VAL A O 1
ATOM 796 N N . THR A 1 101 ? -8.325 1.450 8.598 1.00 98.06 101 THR A N 1
ATOM 797 C CA . THR A 1 101 ? -9.108 2.597 9.083 1.00 98.06 101 THR A CA 1
ATOM 798 C C . THR A 1 101 ? -8.377 3.328 10.207 1.00 98.06 101 THR A C 1
ATOM 800 O O . THR A 1 101 ? -8.226 4.550 10.156 1.00 98.06 101 THR A O 1
ATOM 80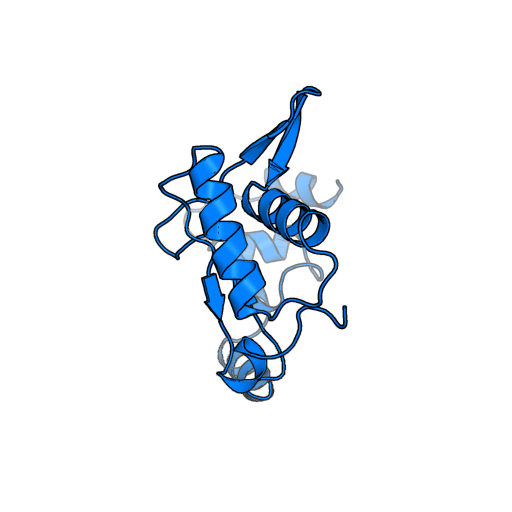3 N N . ASN A 1 102 ? -7.841 2.587 11.172 1.00 97.81 102 ASN A N 1
ATOM 804 C CA . ASN A 1 102 ? -7.090 3.142 12.290 1.00 97.81 102 ASN A CA 1
ATOM 805 C C . ASN A 1 102 ? -5.741 3.705 11.823 1.00 97.81 102 ASN A C 1
ATOM 807 O O . ASN A 1 102 ? -5.338 4.780 12.268 1.00 97.81 102 ASN A O 1
ATOM 811 N N . ALA A 1 103 ? -5.084 3.065 10.848 1.00 97.88 103 ALA A N 1
ATOM 812 C CA . ALA A 1 103 ? -3.852 3.588 10.262 1.00 97.88 103 ALA A CA 1
ATOM 813 C C . ALA A 1 103 ? -4.080 4.939 9.563 1.00 97.88 103 ALA A C 1
ATOM 815 O O . ALA A 1 103 ? -3.284 5.856 9.747 1.00 97.88 103 ALA A O 1
ATOM 816 N N . ARG A 1 104 ? -5.192 5.119 8.833 1.00 98.06 104 ARG A N 1
ATOM 817 C CA . ARG A 1 104 ? -5.572 6.428 8.255 1.00 98.06 104 ARG A CA 1
ATOM 818 C C . ARG A 1 104 ? -5.727 7.508 9.326 1.00 98.06 104 ARG A C 1
ATOM 820 O O . ARG A 1 104 ? -5.281 8.637 9.126 1.00 98.06 104 ARG A O 1
ATOM 827 N N . ILE A 1 105 ? -6.359 7.175 10.453 1.00 97.62 105 ILE A N 1
ATOM 828 C CA . ILE A 1 105 ? -6.526 8.104 11.580 1.00 97.62 105 ILE A CA 1
ATOM 829 C C . ILE A 1 105 ? -5.156 8.491 12.145 1.00 97.62 105 ILE A C 1
ATOM 831 O O . ILE A 1 105 ? -4.891 9.678 12.339 1.00 97.62 105 ILE A O 1
ATOM 835 N N . LYS A 1 106 ? -4.267 7.510 12.343 1.00 96.75 106 LYS A N 1
ATOM 836 C CA . LYS A 1 106 ? -2.912 7.737 12.855 1.00 96.75 106 LYS A CA 1
ATOM 837 C C . LYS A 1 106 ? -2.079 8.612 11.916 1.00 96.75 106 LYS A C 1
ATOM 839 O O . LYS A 1 106 ? -1.519 9.601 12.366 1.00 96.75 106 LYS A O 1
ATOM 844 N N . ILE A 1 107 ? -2.059 8.314 10.616 1.00 96.69 107 ILE A N 1
ATOM 845 C CA . ILE A 1 107 ? -1.330 9.094 9.598 1.00 96.69 107 ILE A CA 1
ATOM 846 C C . ILE A 1 107 ? -1.765 10.566 9.604 1.00 96.69 107 ILE A C 1
ATOM 848 O O . ILE A 1 107 ? -0.923 11.463 9.619 1.00 96.69 107 ILE A O 1
ATOM 852 N N . ARG A 1 108 ? -3.077 10.828 9.672 1.00 96.44 108 ARG A N 1
ATOM 853 C CA . ARG A 1 108 ? -3.605 12.197 9.778 1.00 96.44 108 ARG A CA 1
ATOM 854 C C . ARG A 1 108 ? -3.205 12.882 11.084 1.00 96.44 108 ARG A C 1
ATOM 856 O O . ARG A 1 108 ? -2.933 14.078 11.070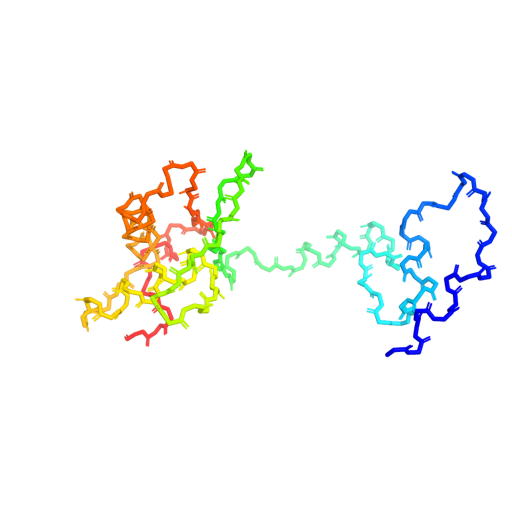 1.00 96.44 108 ARG A O 1
ATOM 863 N N . ALA A 1 109 ? -3.168 12.152 12.199 1.00 95.62 109 ALA A N 1
ATOM 864 C CA . ALA A 1 109 ? -2.737 12.693 13.488 1.00 95.62 109 ALA A CA 1
ATOM 865 C C . ALA A 1 109 ? -1.250 13.094 13.494 1.00 95.62 109 ALA A C 1
ATOM 867 O O . ALA A 1 109 ? -0.894 14.073 14.143 1.00 95.62 109 ALA A O 1
ATOM 868 N N . GLU A 1 110 ? -0.411 12.392 12.728 1.00 94.38 110 GLU A N 1
ATOM 869 C CA . GLU A 1 110 ? 1.004 12.739 12.517 1.00 94.38 110 GLU A CA 1
ATOM 870 C C . GLU A 1 110 ? 1.206 13.851 11.458 1.00 94.38 110 GLU A C 1
ATOM 872 O O . GLU A 1 110 ? 2.335 14.248 11.187 1.00 94.38 110 GLU A O 1
ATOM 877 N N . GLY A 1 111 ? 0.127 14.389 10.871 1.00 95.62 111 GLY A N 1
ATOM 878 C CA . GLY A 1 111 ? 0.164 15.552 9.973 1.00 95.62 111 GLY A CA 1
ATOM 879 C C . GLY A 1 111 ? 0.190 15.247 8.471 1.00 95.62 111 GLY A C 1
ATOM 880 O O . GLY A 1 111 ? 0.242 16.181 7.671 1.00 95.62 111 GLY A O 1
ATOM 881 N N . TYR A 1 112 ? 0.101 13.980 8.063 1.00 95.75 112 TYR A N 1
ATOM 882 C CA . TYR A 1 112 ? 0.091 13.572 6.651 1.00 95.75 112 TYR A CA 1
ATOM 883 C C . TYR A 1 112 ? -1.346 13.494 6.113 1.00 95.75 112 TYR A C 1
ATOM 885 O O . TYR A 1 112 ? -1.942 12.426 5.980 1.00 95.75 112 TYR A O 1
ATOM 893 N N . PHE A 1 113 ? -1.961 14.649 5.864 1.00 94.81 113 PHE A N 1
ATOM 894 C CA . PHE A 1 113 ? -3.384 14.732 5.496 1.00 94.81 113 PHE A CA 1
ATOM 895 C C . PHE A 1 113 ? -3.708 14.270 4.069 1.00 94.81 113 PHE A C 1
ATOM 897 O O . PHE A 1 113 ? -4.871 14.014 3.762 1.00 94.81 113 PHE A O 1
ATOM 904 N N . ASP A 1 114 ? -2.699 14.194 3.210 1.00 96.00 114 ASP A N 1
ATOM 905 C CA . ASP A 1 114 ? -2.763 13.886 1.780 1.00 96.00 114 ASP A CA 1
ATOM 906 C C . ASP A 1 114 ? -2.392 12.428 1.455 1.00 96.00 114 ASP A C 1
ATOM 908 O O . ASP A 1 114 ? -2.236 12.080 0.289 1.00 96.00 114 ASP A O 1
ATOM 912 N N . GLN A 1 115 ? -2.267 11.572 2.475 1.00 97.31 115 GLN A N 1
ATOM 913 C CA . GLN A 1 115 ? -2.003 10.146 2.313 1.00 97.31 115 GLN A CA 1
ATOM 914 C C . GLN A 1 115 ? -3.132 9.299 2.906 1.00 97.31 115 GLN A C 1
ATOM 916 O O . GLN A 1 115 ? -3.375 9.298 4.117 1.00 97.31 115 GLN A O 1
ATOM 921 N N . HIS A 1 116 ? -3.771 8.494 2.057 1.00 98.12 116 HIS A N 1
ATOM 922 C CA . HIS A 1 116 ? -4.871 7.613 2.437 1.00 98.12 116 HIS A CA 1
ATOM 923 C C . HIS A 1 116 ? -4.566 6.153 2.069 1.00 98.12 116 HIS A C 1
ATOM 925 O O . HIS A 1 116 ? -4.848 5.715 0.949 1.00 98.12 116 HIS A O 1
ATOM 931 N N . PRO A 1 117 ? -4.038 5.347 3.011 1.00 98.19 117 PRO A N 1
ATOM 932 C CA . PRO A 1 117 ? -3.842 3.916 2.790 1.00 98.19 117 PRO A CA 1
ATOM 933 C C . PRO A 1 117 ? -5.116 3.219 2.329 1.00 98.19 117 PRO A C 1
ATOM 935 O O . PRO A 1 117 ? -6.197 3.619 2.751 1.00 98.19 117 PRO A O 1
ATOM 938 N N . CYS A 1 118 ? -5.043 2.181 1.502 1.00 98.12 118 CYS A N 1
ATOM 939 C CA . CYS A 1 118 ? -6.234 1.496 0.982 1.00 98.12 118 CYS A CA 1
ATOM 940 C C . CYS A 1 118 ? -6.193 -0.008 1.229 1.00 98.12 118 CYS A C 1
ATOM 942 O O . CYS A 1 118 ? -5.127 -0.609 1.203 1.00 98.12 118 CYS A O 1
ATOM 944 N N . LEU A 1 119 ? -7.373 -0.600 1.431 1.00 97.69 119 LEU A N 1
ATOM 945 C CA . LEU A 1 119 ? -7.581 -2.044 1.473 1.00 97.69 119 LEU A CA 1
ATOM 946 C C . LEU A 1 119 ? -8.243 -2.484 0.168 1.00 97.69 119 LEU A C 1
ATOM 948 O O . LEU A 1 119 ? -9.313 -1.980 -0.173 1.00 97.69 119 LEU A O 1
ATOM 952 N N . TYR A 1 120 ? -7.625 -3.436 -0.523 1.00 95.31 120 TYR A N 1
ATOM 953 C CA . TYR A 1 120 ? -8.201 -4.134 -1.665 1.00 95.31 120 TYR A CA 1
ATOM 954 C C . TYR A 1 120 ? -8.338 -5.609 -1.302 1.00 95.31 120 TYR A C 1
ATOM 956 O O . TYR A 1 120 ? -7.346 -6.319 -1.128 1.00 95.31 120 TYR A O 1
ATOM 964 N N . SER A 1 121 ? -9.579 -6.046 -1.151 1.00 93.81 121 SER A N 1
ATOM 965 C CA . SER A 1 121 ? -9.957 -7.413 -0.812 1.00 93.81 121 SER A CA 1
ATOM 966 C C . SER A 1 121 ? -11.425 -7.629 -1.181 1.00 93.81 121 SER A C 1
ATOM 968 O O . SER A 1 121 ? -12.134 -6.665 -1.482 1.00 93.81 121 SER A O 1
ATOM 970 N N . ASN A 1 122 ? -11.899 -8.871 -1.115 1.00 93.00 122 ASN A N 1
ATOM 971 C CA . ASN A 1 122 ? -13.334 -9.122 -1.004 1.00 93.00 122 ASN A CA 1
ATOM 972 C C . ASN A 1 122 ? -13.845 -8.761 0.410 1.00 93.00 122 ASN A C 1
ATOM 974 O O . ASN A 1 122 ? -13.055 -8.434 1.306 1.00 93.00 122 ASN A O 1
ATOM 978 N N . ASP A 1 123 ? -15.165 -8.807 0.599 1.00 94.56 123 ASP A N 1
ATOM 979 C CA . ASP A 1 123 ? -15.806 -8.435 1.865 1.00 94.56 123 ASP A CA 1
ATOM 980 C C . ASP A 1 123 ? -15.459 -9.404 3.004 1.00 94.56 123 ASP A C 1
ATOM 982 O O . ASP A 1 123 ? -15.137 -8.963 4.104 1.00 94.56 123 ASP A O 1
ATOM 986 N N . GLU A 1 124 ? -15.439 -10.712 2.727 1.00 93.94 124 GLU A N 1
ATOM 987 C CA . GLU A 1 124 ? -15.088 -11.741 3.717 1.00 93.94 124 GLU A CA 1
ATOM 988 C C . GLU A 1 124 ? -13.681 -11.513 4.288 1.00 93.94 124 GLU A C 1
ATOM 990 O O . GLU A 1 124 ? -13.483 -11.518 5.501 1.00 93.94 124 GLU A O 1
ATOM 995 N N . ASN A 1 125 ? -12.708 -11.234 3.420 1.00 94.44 125 ASN A N 1
ATOM 996 C CA . ASN A 1 125 ? -11.346 -10.913 3.816 1.00 94.44 125 ASN A CA 1
ATOM 997 C C . ASN A 1 125 ? -11.257 -9.541 4.488 1.00 94.44 125 ASN A C 1
ATOM 999 O O . ASN A 1 125 ? -10.415 -9.364 5.360 1.00 94.44 125 ASN A O 1
ATOM 1003 N N . ALA A 1 126 ? -12.089 -8.562 4.129 1.00 96.31 126 ALA A N 1
ATOM 1004 C CA . ALA A 1 126 ? -12.060 -7.258 4.791 1.00 96.31 126 ALA A CA 1
ATOM 1005 C C . ALA A 1 126 ? -12.434 -7.362 6.279 1.00 96.31 126 ALA A C 1
ATOM 1007 O O . ALA A 1 126 ? -11.844 -6.664 7.109 1.00 96.31 126 ALA A O 1
ATOM 1008 N N . ASP A 1 127 ? -13.361 -8.265 6.596 1.00 96.31 127 ASP A N 1
ATOM 1009 C CA . ASP A 1 127 ? -13.867 -8.492 7.949 1.00 96.31 127 ASP A CA 1
ATOM 1010 C C . ASP A 1 127 ? -13.136 -9.644 8.677 1.00 96.31 127 ASP A C 1
ATOM 1012 O O . ASP A 1 127 ? -13.389 -9.905 9.852 1.00 96.31 127 ASP A O 1
ATOM 1016 N N . ALA A 1 128 ? -12.187 -10.315 8.013 1.00 95.00 128 ALA A N 1
ATOM 1017 C CA . ALA A 1 128 ? -11.285 -11.277 8.640 1.00 95.00 128 ALA A CA 1
ATOM 1018 C C . ALA A 1 128 ? -10.210 -10.581 9.494 1.00 95.00 128 ALA A C 1
ATOM 1020 O O . ALA A 1 128 ? -9.789 -9.456 9.204 1.00 95.00 128 ALA A O 1
ATOM 1021 N N . PHE A 1 129 ? -9.724 -11.276 10.528 1.00 95.81 129 PHE A N 1
ATOM 1022 C CA . PHE A 1 129 ? -8.647 -10.780 11.388 1.00 95.81 129 PHE A CA 1
ATOM 1023 C C . PHE A 1 129 ? -7.327 -10.609 10.628 1.00 95.81 129 PHE A C 1
ATOM 1025 O O . PHE A 1 129 ? -6.931 -11.458 9.823 1.00 95.81 129 PHE A O 1
ATOM 1032 N N . PHE A 1 130 ? -6.623 -9.520 10.922 1.00 95.75 130 PHE A N 1
ATOM 1033 C CA . PHE A 1 130 ? -5.331 -9.202 10.337 1.00 95.75 130 PHE A CA 1
ATOM 1034 C C . PHE A 1 130 ? -4.260 -10.176 10.848 1.00 95.75 130 PHE A C 1
ATOM 1036 O O . PHE A 1 130 ? -3.994 -10.251 12.043 1.00 95.75 130 PHE A O 1
ATOM 1043 N N . LEU A 1 131 ?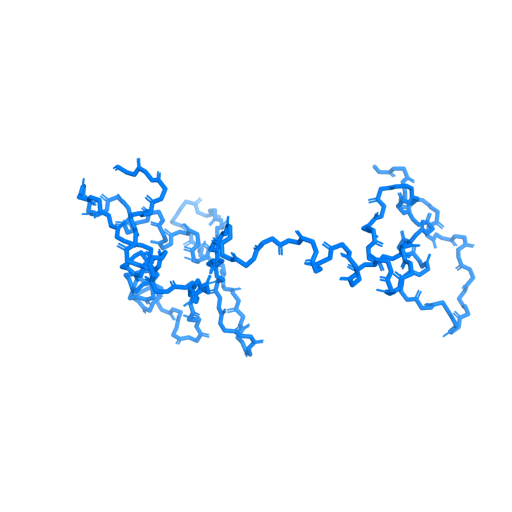 -3.636 -10.924 9.930 1.00 90.12 131 LEU A N 1
ATOM 1044 C CA . LEU A 1 131 ? -2.458 -11.783 10.154 1.00 90.12 131 LEU A CA 1
ATOM 1045 C C . LEU A 1 131 ? -2.513 -12.751 11.362 1.00 90.12 131 LEU A C 1
ATOM 1047 O O . LEU A 1 131 ? -1.488 -12.975 12.000 1.00 90.12 131 LEU A O 1
ATOM 1051 N N . HIS A 1 132 ? -3.660 -13.382 11.635 1.00 72.75 132 HIS A N 1
ATOM 1052 C CA . HIS A 1 132 ? -3.809 -14.385 12.711 1.00 72.75 132 HIS A CA 1
ATOM 1053 C C . HIS A 1 132 ? -3.322 -13.905 14.098 1.00 72.75 132 HIS A C 1
ATOM 1055 O O . HIS A 1 132 ? -2.596 -14.631 14.779 1.00 72.75 132 HIS A O 1
ATOM 1061 N N . GLN A 1 133 ? -3.706 -12.682 14.482 1.00 63.88 133 GLN A N 1
ATOM 1062 C CA . GLN A 1 133 ? -3.529 -12.137 15.837 1.00 63.88 133 GLN A CA 1
ATOM 1063 C C . GLN A 1 133 ? -4.190 -12.986 16.926 1.00 63.88 133 GLN A C 1
ATOM 1065 O O . GLN A 1 133 ? -5.284 -13.542 16.668 1.00 63.88 133 GLN A O 1
#

Nearest PDB structures (foldseek):
  8a53-assembly2_B  TM=8.032E-01  e=2.821E-09  Arabidopsis thaliana
  8a53-assembly1_A  TM=8.103E-01  e=3.890E-09  Arabidopsis thaliana
  8a53-assembly3_C  TM=7.951E-01  e=4.149E-09  Arabidopsis thaliana
  6w8s-assembly2_B  TM=6.952E-01  e=1.116E-06  Arabidopsis thaliana
  6w8t-assembly2_B  TM=5.708E-01  e=1.047E-06  Arabidopsis thaliana

Foldseek 3Di:
DVLVVCVVVDDPDPPDDVLNVQCSSQPPNRPVVSVDDPVVVVVVVVPDDAFPDKDKAFADPPFDFDWDQDPVRDIDTLLVVLLVVQCVVDVDFDAQQRSQVSSLVSSVVSPNPRGRIDMDGDPVNRRDTDPPD

Radius of gyration: 20.35 Å; Cα contacts (8 Å, |Δi|>4): 141; chains: 1; bounding box: 45×34×52 Å

pLDDT: mean 86.84, std 13.02, range [51.06, 98.25]

Mean predicted aligned error: 7.8 Å

Sequence (133 aa):
MQHLRDIHDIPHDDTHHIGNLLVHVFGEHVSEKFTLARQELDSKIQQLKIDEGILLSGCQADEFSHEYHTNDGSCVGAFSYAVQMVLQDDPSPLTNREVVTNARIKIRAEGYFDQHPCLYSNDENADAFFLHQ

Solvent-accessible surface area (backbone atoms only — not comparable to full-atom values): 8011 Å² total; per-residue (Å²): 127,72,51,69,64,64,63,79,76,56,76,96,57,98,78,70,54,68,52,59,54,45,38,68,47,44,47,94,74,36,64,62,84,63,73,49,57,70,69,59,50,52,54,55,57,69,68,53,66,86,76,84,60,73,45,78,41,55,24,46,96,93,43,58,71,55,75,35,76,47,97,87,73,50,75,46,51,32,51,66,50,21,44,52,51,51,60,69,75,39,94,63,76,44,28,42,49,51,48,46,53,48,20,39,53,45,33,41,73,77,66,42,80,73,36,47,45,40,81,49,58,53,70,72,59,33,68,31,63,45,88,81,100

Organism: Tripterygium wilfordii (NCBI:txid458696)

Secondary structure (DSSP, 8-state):
--TTGGGGGS---TT--HHHHHHHHHGGGS-GGGTS-HHHHHHHHHTSPTTS--EEESS-TTS-PPEEE-TTS-EEEHHHHHHHHHHHH--SPPBHHHHHHHHHHHHHHTT-TT---EEES-HHHHSSBGGG-